Protein AF-A0A9E2CHQ0-F1 (afdb_monomer_lite)

Sequence (143 aa):
MPNPGSELAATFRELTHTSRSLRIAIVGIFAGSVLLRGLILASATPVLVSDARDYHVLAKNLAAGQGYIQHYEGETAAFNGFTFRAFRPPGYPIILAGLGSIFGWSLHVPLVANIAADLVTQACLLLIALRLFGIGSAVAVQV

pLDDT: mean 88.86, std 7.9, range [63.56, 98.38]

Secondary structure (DSSP, 8-state):
---HHHHHHHHHHHHHHS-HHHHHHHHHHHHHHHHHHHHHHHH------HHHHHHHHHHHHHHTT--SEEEE--SSTTSTTEEEES-S-SHHHHHHHHHHHHH-S-THHHHHHHHHHHHHHHHHHHHHHHHHHHHHHHHHTT-

Foldseek 3Di:
DDDPVVLLVVLVVLVVVDDPVLVCLVVVLLVVLLVVLVVCLVPDDDDQDDPSVLLLVQLCCVLVVNHQWDQDCDPDPPRHRPIDGCPDDVVSSPVSNVQCVPVNSDPSSVSVVVSVVVSVVLVVLLSVCCSPPNDVSSSVSSD

Radius of gyration: 20.81 Å; chains: 1; bounding box: 51×32×49 Å

Structure (mmCIF, N/CA/C/O backbone):
data_AF-A0A9E2CHQ0-F1
#
_entry.id   AF-A0A9E2CHQ0-F1
#
loop_
_atom_site.group_PDB
_atom_site.id
_atom_site.type_symbol
_atom_site.label_atom_id
_atom_site.label_alt_id
_atom_site.label_comp_id
_atom_site.label_asym_id
_atom_site.label_entity_id
_atom_site.label_seq_id
_atom_site.pdbx_PDB_ins_code
_atom_site.Cartn_x
_atom_site.Cartn_y
_atom_site.Cartn_z
_atom_site.occupancy
_atom_site.B_iso_or_equiv
_atom_site.auth_seq_id
_atom_site.auth_comp_id
_atom_site.auth_asym_id
_atom_site.auth_atom_id
_atom_site.pdbx_PDB_model_num
ATOM 1 N N . MET A 1 1 ? -0.087 -20.458 31.038 1.00 70.06 1 MET A N 1
ATOM 2 C CA . MET A 1 1 ? -0.163 -19.435 29.972 1.00 70.06 1 MET A CA 1
ATOM 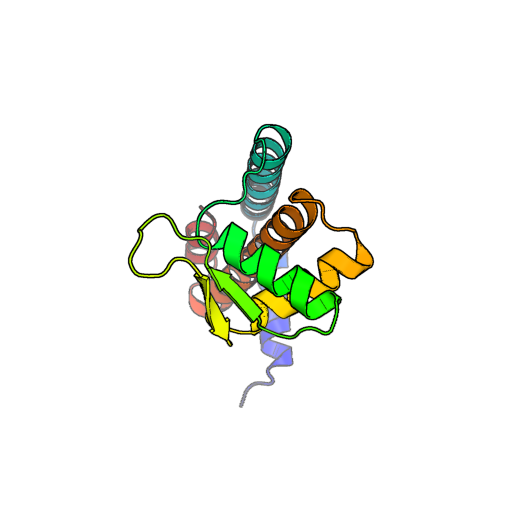3 C C . MET A 1 1 ? -1.596 -19.392 29.465 1.00 70.06 1 MET A C 1
ATOM 5 O O . MET A 1 1 ? -2.152 -20.471 29.274 1.00 70.06 1 MET A O 1
ATOM 9 N N . PRO A 1 2 ? -2.223 -18.212 29.326 1.00 73.44 2 PRO A N 1
ATOM 10 C CA . PRO A 1 2 ? -3.561 -18.110 28.744 1.00 73.44 2 PRO A CA 1
ATOM 11 C C . PRO A 1 2 ? -3.564 -18.623 27.296 1.00 73.44 2 PRO A C 1
ATOM 13 O O . PRO A 1 2 ? -2.565 -18.520 26.586 1.00 73.44 2 PRO A O 1
ATOM 16 N N . ASN A 1 3 ? -4.678 -19.225 26.872 1.00 87.12 3 ASN A N 1
ATOM 17 C CA . ASN A 1 3 ? -4.840 -19.746 25.515 1.00 87.12 3 ASN A CA 1
ATOM 18 C C . ASN A 1 3 ? -4.978 -18.560 24.535 1.00 87.12 3 ASN A C 1
ATOM 20 O O . ASN A 1 3 ? -5.928 -17.787 24.698 1.00 87.12 3 ASN A O 1
ATOM 24 N N . PRO A 1 4 ? -4.119 -18.417 23.508 1.00 78.00 4 PRO A N 1
ATOM 25 C CA . PRO A 1 4 ? -4.181 -17.292 22.570 1.00 78.00 4 PRO A CA 1
ATOM 26 C C . PRO A 1 4 ? -5.543 -17.155 21.867 1.00 78.00 4 PRO A C 1
ATOM 28 O O . PRO A 1 4 ? -5.997 -16.041 21.610 1.00 78.00 4 PRO A O 1
ATOM 31 N N . GLY A 1 5 ? -6.264 -18.260 21.637 1.00 81.94 5 GLY A N 1
ATOM 32 C CA . GLY A 1 5 ? -7.620 -18.209 21.080 1.00 81.94 5 GLY A CA 1
ATOM 33 C C . GLY A 1 5 ? -8.656 -17.585 22.027 1.00 81.94 5 GLY A C 1
ATOM 34 O O . GLY A 1 5 ? -9.607 -16.948 21.574 1.00 81.94 5 GLY A O 1
ATOM 35 N N . SER A 1 6 ? -8.466 -17.715 23.345 1.00 85.94 6 SER A N 1
ATOM 36 C CA . SER A 1 6 ? -9.386 -17.151 24.345 1.00 85.94 6 SER A CA 1
ATOM 37 C C . SER A 1 6 ? -9.277 -15.628 24.465 1.00 85.94 6 SER A C 1
ATOM 39 O O . SER A 1 6 ? -10.287 -14.965 24.711 1.00 85.94 6 SER A O 1
ATOM 41 N N . GLU A 1 7 ? -8.089 -15.069 24.217 1.00 81.62 7 GLU A N 1
ATOM 42 C CA . GLU A 1 7 ? -7.851 -13.622 24.248 1.00 81.62 7 GLU A CA 1
ATOM 43 C C . GLU A 1 7 ? -8.426 -12.925 23.014 1.00 81.62 7 GLU A C 1
ATOM 45 O O . GLU A 1 7 ? -9.137 -11.932 23.148 1.00 81.62 7 GLU A O 1
ATOM 50 N N . LEU A 1 8 ? -8.215 -13.492 21.820 1.00 78.81 8 LEU A N 1
ATOM 51 C CA . LEU A 1 8 ? -8.829 -12.998 20.582 1.00 78.81 8 LEU A CA 1
ATOM 52 C C . LEU A 1 8 ? -10.358 -12.968 20.691 1.00 78.81 8 LEU A C 1
ATOM 54 O O . LEU A 1 8 ? -10.990 -11.960 20.379 1.00 78.81 8 LEU A O 1
ATOM 58 N N . ALA A 1 9 ? -10.958 -14.044 21.208 1.00 82.25 9 ALA A N 1
ATOM 59 C CA . ALA A 1 9 ? -12.398 -14.103 21.438 1.00 82.25 9 ALA A CA 1
ATOM 60 C C . ALA A 1 9 ? -12.885 -13.045 22.448 1.00 82.25 9 ALA A C 1
ATOM 62 O O . ALA A 1 9 ? -14.001 -12.540 22.318 1.00 82.25 9 ALA A O 1
ATOM 63 N N . ALA A 1 10 ? -12.075 -12.689 23.451 1.00 79.56 10 ALA A N 1
ATOM 64 C CA . ALA A 1 10 ? -12.396 -11.612 24.384 1.00 79.56 10 ALA A CA 1
ATOM 65 C C . ALA A 1 10 ? -12.368 -10.234 23.700 1.00 79.56 10 ALA A C 1
ATOM 67 O O . ALA A 1 10 ? -13.326 -9.480 23.854 1.00 79.56 10 ALA A O 1
ATOM 68 N N . THR A 1 11 ? -11.360 -9.950 22.870 1.00 78.00 11 THR A N 1
ATOM 69 C CA . THR A 1 11 ? -11.279 -8.698 22.097 1.00 78.00 11 THR A CA 1
ATOM 70 C C . THR A 1 11 ? -12.449 -8.543 21.120 1.00 78.00 11 THR A C 1
ATOM 72 O O . THR A 1 11 ? -13.046 -7.470 21.027 1.00 78.00 11 THR A O 1
ATOM 75 N N . PHE A 1 12 ? -12.858 -9.620 20.440 1.00 77.31 12 PHE A N 1
ATOM 76 C CA . PHE A 1 12 ? -14.057 -9.584 19.594 1.00 77.31 12 PHE A CA 1
ATOM 77 C C . PHE A 1 12 ? -15.337 -9.348 20.402 1.00 77.31 12 PHE A C 1
ATOM 79 O O . PHE A 1 12 ? -16.204 -8.588 19.968 1.00 77.31 12 PHE A O 1
ATOM 86 N N . ARG A 1 13 ? -15.458 -9.941 21.596 1.00 80.62 13 ARG A N 1
ATOM 87 C CA . ARG A 1 13 ? -16.593 -9.660 22.486 1.00 80.62 13 ARG A CA 1
ATOM 88 C C . ARG A 1 13 ? -16.627 -8.196 22.916 1.00 80.62 13 ARG A C 1
ATOM 90 O O . ARG A 1 13 ? -17.694 -7.588 22.893 1.00 80.62 13 ARG A O 1
ATOM 97 N N . GLU A 1 14 ? -15.480 -7.605 23.226 1.00 74.19 14 GLU A N 1
ATOM 98 C CA . GLU A 1 14 ? -15.370 -6.190 23.588 1.00 74.19 14 GLU A CA 1
ATOM 99 C C . GLU A 1 14 ? -15.852 -5.268 22.451 1.00 74.19 14 GLU A C 1
ATOM 101 O O . GLU A 1 14 ? -16.662 -4.364 22.677 1.00 74.19 14 GLU A O 1
ATOM 106 N N . LEU A 1 15 ? -15.507 -5.589 21.197 1.00 71.06 15 LEU A N 1
ATOM 107 C CA . LEU A 1 15 ? -16.068 -4.939 20.002 1.00 71.06 15 LEU A CA 1
ATOM 108 C C . LEU A 1 15 ? -17.602 -5.072 19.923 1.00 71.06 15 LEU A C 1
ATOM 110 O O . LEU A 1 15 ? -18.307 -4.104 19.623 1.00 71.06 15 LEU A O 1
ATOM 114 N N . THR A 1 16 ? -18.153 -6.246 20.246 1.00 75.88 16 THR A N 1
ATOM 115 C CA . THR A 1 16 ? -19.613 -6.477 20.255 1.00 75.88 16 THR A CA 1
ATOM 116 C C . THR A 1 16 ? -20.356 -5.873 21.448 1.00 75.88 16 THR A C 1
ATOM 118 O O . THR A 1 16 ? -21.582 -5.759 21.390 1.00 75.88 16 THR A O 1
ATOM 121 N N . HIS A 1 17 ? -19.652 -5.419 22.487 1.00 77.75 17 HIS A N 1
ATOM 122 C CA . HIS A 1 17 ? -20.221 -4.665 23.614 1.00 77.75 17 HIS A CA 1
ATOM 123 C C . HIS A 1 17 ? -19.928 -3.164 23.546 1.00 77.75 17 HIS A C 1
ATOM 125 O O . HIS A 1 17 ? -20.462 -2.381 24.329 1.00 77.75 17 HIS A O 1
ATOM 131 N N . THR A 1 18 ? -19.138 -2.746 22.560 1.00 77.06 18 THR A N 1
ATOM 132 C CA . THR A 1 18 ? -18.849 -1.343 22.288 1.00 77.06 18 THR A CA 1
ATOM 133 C C . THR A 1 18 ? -20.134 -0.567 21.989 1.00 77.06 18 THR A C 1
ATOM 135 O O . THR A 1 18 ? -21.024 -1.085 21.304 1.00 77.06 18 THR A O 1
ATOM 138 N N . SER A 1 19 ? -20.222 0.679 22.469 1.00 84.94 19 SER A N 1
ATOM 139 C CA . SER A 1 19 ? -21.378 1.549 22.248 1.00 84.94 19 SER A CA 1
ATOM 140 C C . SER A 1 19 ? -21.665 1.752 20.755 1.00 84.94 19 SER A C 1
ATOM 142 O O . SER A 1 19 ? -20.768 1.776 19.907 1.00 84.94 19 SER A O 1
ATOM 144 N N . ARG A 1 20 ? -22.947 1.917 20.412 1.00 87.00 20 ARG A N 1
ATOM 145 C CA . ARG A 1 20 ? -23.387 2.126 19.024 1.00 87.00 20 ARG A CA 1
ATOM 146 C C . ARG A 1 20 ? -22.687 3.322 18.368 1.00 87.00 20 ARG A C 1
ATOM 148 O O . ARG A 1 20 ? -22.298 3.224 17.209 1.00 87.00 20 ARG A O 1
ATOM 155 N N . SER A 1 21 ? -22.508 4.420 19.104 1.00 84.44 21 SER A N 1
ATOM 156 C CA . SER A 1 21 ? -21.842 5.637 18.620 1.00 84.44 21 SER A CA 1
ATOM 157 C C . SER A 1 21 ? -20.398 5.383 18.195 1.00 84.44 21 SER A C 1
ATOM 159 O O . SER A 1 21 ? -19.949 5.888 17.172 1.00 84.44 21 SER A O 1
ATOM 161 N N . LEU A 1 22 ? -19.685 4.547 18.937 1.00 83.56 22 LEU A N 1
ATOM 162 C CA . LEU A 1 22 ? -18.290 4.247 18.675 1.00 83.56 22 LEU A CA 1
ATOM 163 C C . LEU A 1 22 ? -18.101 3.288 17.495 1.00 83.56 22 LEU A C 1
ATOM 165 O O . LEU A 1 22 ? -17.198 3.479 16.685 1.00 83.56 22 LEU A O 1
ATOM 169 N N . ARG A 1 23 ? -18.999 2.315 17.309 1.00 84.44 23 ARG A N 1
ATOM 170 C CA . ARG A 1 23 ? -19.004 1.518 16.069 1.00 84.44 23 ARG A CA 1
ATOM 171 C C . ARG A 1 23 ? -19.249 2.388 14.844 1.00 84.44 23 ARG A C 1
ATOM 173 O O . ARG A 1 23 ? -18.578 2.207 13.835 1.00 84.44 23 ARG A O 1
ATOM 180 N N . ILE A 1 24 ? -20.183 3.335 14.949 1.00 88.19 24 ILE A N 1
ATOM 181 C CA . ILE A 1 24 ? -20.442 4.312 13.886 1.00 88.19 24 ILE A CA 1
ATOM 182 C C . ILE A 1 24 ? -19.181 5.136 13.609 1.00 88.19 24 ILE A C 1
ATOM 184 O O . ILE A 1 24 ? -18.858 5.336 12.446 1.00 88.19 24 ILE A O 1
ATOM 188 N N . ALA A 1 25 ? -18.441 5.552 14.641 1.00 87.88 25 ALA A N 1
ATOM 189 C CA . ALA A 1 25 ? -17.185 6.278 14.464 1.00 87.88 25 ALA A CA 1
ATOM 190 C C . ALA A 1 25 ? -16.124 5.439 13.729 1.00 87.88 25 ALA A C 1
ATOM 192 O O . ALA A 1 25 ? -15.589 5.897 12.726 1.00 87.88 25 ALA A O 1
ATOM 193 N N . ILE A 1 26 ? -15.869 4.196 14.158 1.00 88.06 26 ILE A N 1
ATOM 194 C CA . ILE A 1 26 ? -14.887 3.305 13.510 1.00 88.06 26 ILE A CA 1
ATOM 195 C C . ILE A 1 26 ? -15.267 3.051 12.046 1.00 88.06 26 ILE A C 1
ATOM 197 O O . ILE A 1 26 ? -14.442 3.225 11.152 1.00 88.06 26 ILE A O 1
ATOM 201 N N . VAL A 1 27 ? -16.526 2.681 11.787 1.00 89.94 27 VAL A N 1
ATOM 202 C CA . VAL A 1 27 ? -17.021 2.453 10.421 1.00 89.94 27 VAL A CA 1
ATOM 203 C C . VAL A 1 27 ? -16.945 3.734 9.595 1.00 89.94 27 VAL A C 1
ATOM 205 O O . VAL A 1 27 ? -16.547 3.681 8.437 1.00 89.94 27 VAL A O 1
ATOM 208 N N . GLY A 1 28 ? -17.288 4.881 10.180 1.00 91.38 28 GLY A N 1
ATOM 209 C CA . GLY A 1 28 ? -17.215 6.184 9.526 1.00 91.38 28 GLY A CA 1
ATOM 210 C C . GLY A 1 28 ? -15.791 6.554 9.119 1.00 91.38 28 GLY A C 1
ATOM 211 O O . GLY A 1 28 ? -15.586 6.999 7.994 1.00 91.38 28 GLY A O 1
ATOM 212 N N . ILE A 1 29 ? -14.804 6.305 9.983 1.00 89.88 29 ILE A N 1
ATOM 213 C CA . ILE A 1 29 ? -13.388 6.545 9.682 1.00 89.88 29 ILE A CA 1
ATOM 214 C C . ILE A 1 29 ? -12.901 5.611 8.570 1.00 89.88 29 ILE A C 1
ATOM 216 O O . ILE A 1 29 ? -12.286 6.073 7.611 1.00 89.88 29 ILE A O 1
ATOM 220 N N . PHE A 1 30 ? -13.226 4.317 8.638 1.00 90.25 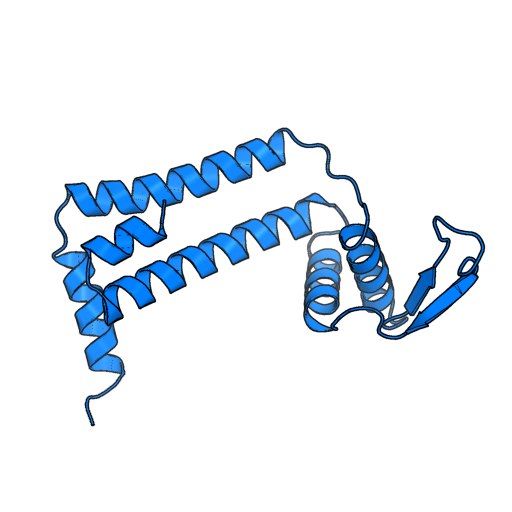30 PHE A N 1
ATOM 221 C CA . PHE A 1 30 ? -12.896 3.366 7.571 1.00 90.25 30 PHE A CA 1
ATOM 222 C C . PHE A 1 30 ? -13.539 3.757 6.238 1.00 90.25 30 PHE A C 1
ATOM 224 O O . PHE A 1 30 ? -12.864 3.808 5.212 1.00 90.25 30 PHE A O 1
ATOM 231 N N . ALA A 1 31 ? -14.833 4.076 6.244 1.00 91.88 31 ALA A N 1
ATOM 232 C CA . ALA A 1 31 ? -15.551 4.495 5.049 1.00 91.88 31 ALA A CA 1
ATOM 233 C C . ALA A 1 31 ? -14.972 5.796 4.479 1.00 91.88 31 ALA A C 1
ATOM 235 O O . ALA A 1 31 ? -14.731 5.878 3.278 1.00 91.88 31 ALA A O 1
ATOM 236 N N . GLY A 1 32 ? -14.682 6.785 5.329 1.00 93.31 32 GLY A N 1
ATOM 237 C CA . GLY A 1 32 ? -14.032 8.033 4.930 1.00 93.31 32 GLY A CA 1
ATOM 238 C C . GLY A 1 32 ? -12.642 7.804 4.332 1.00 93.31 32 GLY A C 1
ATOM 239 O O . GLY A 1 32 ? -12.328 8.365 3.286 1.00 93.31 32 GLY A O 1
ATOM 240 N N . SER A 1 33 ? -11.846 6.922 4.941 1.00 91.75 33 SER A N 1
ATOM 241 C CA . SER A 1 33 ? -10.517 6.507 4.474 1.00 91.75 33 SER A CA 1
ATOM 242 C C . SER A 1 33 ? -10.568 5.885 3.072 1.00 91.75 33 SER A C 1
ATOM 244 O O . SER A 1 33 ? -9.793 6.279 2.194 1.00 91.75 33 SER A O 1
ATOM 246 N N . VAL A 1 34 ? -11.517 4.971 2.834 1.00 93.38 34 VAL A N 1
ATOM 247 C CA . VAL A 1 34 ? -11.754 4.348 1.520 1.00 93.38 34 VAL A CA 1
ATOM 248 C C . VAL A 1 34 ? -12.233 5.377 0.500 1.00 93.38 34 VAL A C 1
ATOM 250 O O . VAL A 1 34 ? -11.695 5.434 -0.604 1.00 93.38 34 VAL A O 1
ATOM 253 N N . LEU A 1 35 ? -13.224 6.198 0.858 1.00 95.44 35 LEU A N 1
ATOM 254 C CA . LEU A 1 35 ? -13.799 7.203 -0.036 1.00 95.44 35 LEU A CA 1
ATOM 255 C C . LEU A 1 35 ? -12.749 8.225 -0.468 1.00 95.44 35 LEU A C 1
ATOM 257 O O . LEU A 1 35 ? -12.613 8.481 -1.659 1.00 95.44 35 LEU A O 1
ATOM 261 N N . LEU A 1 36 ? -11.969 8.765 0.470 1.00 94.94 36 LEU A N 1
ATOM 262 C CA . LEU A 1 36 ? -10.924 9.739 0.168 1.00 94.94 36 LEU A CA 1
ATOM 263 C C . LEU A 1 36 ? -9.865 9.150 -0.772 1.00 94.94 36 LEU A C 1
ATOM 265 O O . LEU A 1 36 ? -9.542 9.759 -1.789 1.00 94.94 36 LEU A O 1
ATOM 269 N N . ARG A 1 37 ? 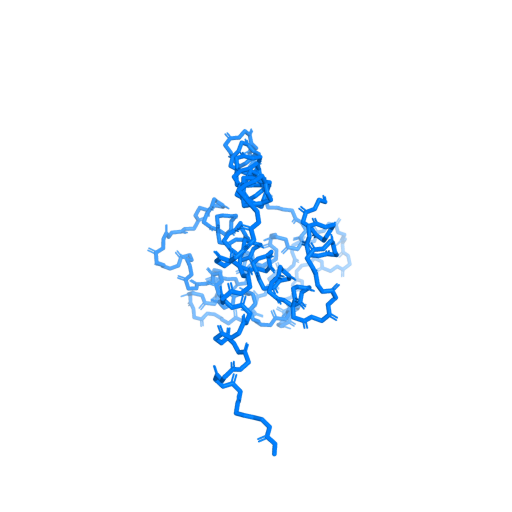-9.361 7.945 -0.475 1.00 93.69 37 ARG A N 1
ATOM 270 C CA . ARG A 1 37 ? -8.379 7.259 -1.331 1.00 93.69 37 ARG A CA 1
ATOM 271 C C . ARG A 1 37 ? -8.951 6.933 -2.710 1.00 93.69 37 ARG A C 1
ATOM 273 O O . ARG A 1 37 ? -8.260 7.109 -3.709 1.00 93.69 37 ARG A O 1
ATOM 280 N N . GLY A 1 38 ? -10.214 6.512 -2.776 1.00 93.94 38 GLY A N 1
ATOM 281 C CA . GLY A 1 38 ? -10.923 6.260 -4.029 1.00 93.94 38 GLY A CA 1
ATOM 282 C C . GLY A 1 38 ? -11.096 7.524 -4.873 1.00 93.94 38 GLY A C 1
ATOM 283 O O . GLY A 1 38 ? -10.864 7.485 -6.077 1.00 93.94 38 GLY A O 1
ATOM 284 N N . LEU A 1 39 ? -11.428 8.658 -4.248 1.00 95.06 39 LEU A N 1
ATOM 285 C CA . LEU A 1 39 ? -11.526 9.958 -4.918 1.00 95.06 39 LEU A CA 1
ATOM 286 C C . LEU A 1 39 ? -10.169 10.440 -5.435 1.00 95.06 39 LEU A C 1
ATOM 288 O O . LEU A 1 39 ? -10.090 10.924 -6.563 1.00 95.06 39 LEU A O 1
ATOM 292 N N . ILE A 1 40 ? -9.096 10.281 -4.655 1.00 94.19 40 ILE A N 1
ATOM 293 C CA . ILE A 1 40 ? -7.732 10.590 -5.107 1.00 94.19 40 ILE A CA 1
ATOM 294 C C . ILE A 1 40 ? -7.378 9.718 -6.313 1.00 94.19 40 ILE A C 1
ATOM 296 O O . ILE A 1 40 ? -6.941 10.239 -7.332 1.00 94.19 40 ILE A O 1
ATOM 300 N N . LEU A 1 41 ? -7.626 8.409 -6.241 1.00 94.19 41 LEU A N 1
ATOM 301 C CA . LEU A 1 41 ? -7.350 7.489 -7.343 1.00 94.19 41 LEU A CA 1
ATOM 302 C C . LEU A 1 41 ? -8.158 7.814 -8.609 1.00 94.19 41 LEU A C 1
ATOM 304 O O . LEU A 1 41 ? -7.624 7.713 -9.706 1.00 94.19 41 LEU A O 1
ATOM 308 N N . ALA A 1 42 ? -9.427 8.203 -8.468 1.00 93.62 42 ALA A N 1
ATOM 309 C CA . ALA A 1 42 ? -10.292 8.542 -9.598 1.00 93.62 42 ALA A CA 1
ATOM 310 C C . ALA A 1 42 ? -9.948 9.894 -10.247 1.00 93.62 42 ALA A C 1
ATOM 312 O O . ALA A 1 42 ? -10.271 10.112 -11.412 1.00 93.62 42 ALA A O 1
ATOM 313 N N . SER A 1 43 ? -9.339 10.811 -9.491 1.00 93.81 43 SER A N 1
ATOM 314 C CA . SER A 1 43 ? -9.040 12.176 -9.943 1.00 93.81 43 SER A CA 1
ATOM 315 C C . SER A 1 43 ? -7.590 12.359 -10.396 1.00 93.81 43 SER A C 1
ATOM 317 O O . SER A 1 43 ? -7.306 13.226 -11.223 1.00 93.81 43 SER A O 1
ATOM 319 N N . ALA A 1 44 ? -6.666 11.551 -9.878 1.00 90.56 44 ALA A N 1
ATOM 320 C CA . ALA A 1 44 ? -5.251 11.646 -10.190 1.00 90.56 44 ALA A CA 1
ATOM 321 C C . ALA A 1 44 ? -4.901 10.899 -11.483 1.00 90.56 44 ALA A C 1
ATOM 323 O O . ALA A 1 44 ? -5.309 9.761 -11.698 1.00 90.56 44 ALA A O 1
ATOM 324 N N . THR A 1 45 ? -4.060 11.509 -12.322 1.00 93.19 45 THR A N 1
ATOM 325 C CA . THR A 1 45 ? -3.384 10.782 -13.405 1.00 93.19 45 THR A CA 1
ATOM 326 C C . THR A 1 45 ? -2.104 10.168 -12.842 1.00 93.19 45 THR A C 1
ATOM 328 O O . THR A 1 45 ? -1.201 10.916 -12.463 1.00 93.19 45 THR A O 1
ATOM 331 N N . PRO A 1 46 ? -1.994 8.834 -12.745 1.00 91.12 46 PRO A N 1
ATOM 332 C CA . PRO A 1 46 ? -0.810 8.209 -12.181 1.00 91.12 46 PRO A CA 1
ATOM 333 C C . PRO A 1 46 ? 0.389 8.396 -13.112 1.00 91.12 46 PRO A C 1
ATOM 335 O O . PRO A 1 46 ? 0.318 8.111 -14.307 1.00 91.12 46 PRO A O 1
ATOM 338 N N . VAL A 1 47 ? 1.508 8.846 -12.548 1.00 92.31 47 VAL A N 1
ATOM 339 C CA . VAL A 1 47 ? 2.773 9.030 -13.267 1.00 92.31 47 VAL A CA 1
ATOM 340 C C . VAL A 1 47 ? 3.855 8.207 -12.575 1.00 92.31 47 VAL A C 1
ATOM 342 O O . VAL A 1 47 ? 3.952 8.192 -11.349 1.00 92.31 47 VAL A O 1
ATOM 345 N N . LEU A 1 48 ? 4.673 7.508 -13.362 1.00 90.62 48 LEU A N 1
ATOM 346 C CA . LEU A 1 48 ? 5.821 6.761 -12.855 1.00 90.62 48 LEU A CA 1
ATOM 347 C C . LEU A 1 48 ? 7.005 7.703 -12.649 1.00 90.62 48 LEU A C 1
ATOM 349 O O . LEU A 1 48 ? 7.700 8.054 -13.601 1.00 90.62 48 LEU A O 1
ATOM 353 N N . VAL A 1 49 ? 7.251 8.078 -11.400 1.00 90.00 49 VAL A N 1
ATOM 354 C CA . VAL A 1 49 ? 8.395 8.906 -11.005 1.00 90.00 49 VAL A CA 1
ATOM 355 C C . VAL A 1 49 ? 9.204 8.215 -9.913 1.00 90.00 49 VAL A C 1
ATOM 357 O O . VAL A 1 49 ? 8.647 7.457 -9.117 1.00 90.00 49 VAL A O 1
ATOM 360 N N . SER A 1 50 ? 10.514 8.486 -9.878 1.00 89.56 50 SER A N 1
ATOM 361 C CA . SER A 1 50 ? 11.424 8.007 -8.826 1.00 89.56 50 SER A CA 1
ATOM 362 C C . SER A 1 50 ? 11.275 6.491 -8.570 1.00 89.56 50 SER A C 1
ATOM 364 O O . SER A 1 50 ? 11.242 5.703 -9.517 1.00 89.56 50 SER A O 1
ATOM 366 N N . ASP A 1 51 ? 11.140 6.080 -7.311 1.00 91.25 51 ASP A N 1
ATOM 367 C CA . ASP A 1 51 ? 11.027 4.688 -6.880 1.00 91.25 51 ASP A CA 1
ATOM 368 C C . ASP A 1 51 ? 9.869 3.934 -7.552 1.00 91.25 51 ASP A C 1
ATOM 370 O O . ASP A 1 51 ? 10.006 2.751 -7.866 1.00 91.25 51 ASP A O 1
ATOM 374 N N . ALA A 1 52 ? 8.735 4.592 -7.822 1.00 92.69 52 ALA A N 1
ATOM 375 C CA . ALA A 1 52 ? 7.588 3.942 -8.458 1.00 92.69 52 ALA A CA 1
ATOM 376 C C . ALA A 1 52 ? 7.929 3.455 -9.874 1.00 92.69 52 ALA A C 1
ATOM 378 O O . ALA A 1 52 ? 7.526 2.359 -10.271 1.00 92.69 52 ALA A O 1
ATOM 379 N N . ARG A 1 53 ? 8.718 4.241 -10.620 1.00 93.06 53 ARG A N 1
ATOM 380 C CA . ARG A 1 53 ? 9.244 3.849 -11.933 1.00 93.06 53 ARG A CA 1
ATOM 381 C C . ARG A 1 53 ? 10.152 2.630 -11.811 1.00 93.06 53 ARG A C 1
ATOM 383 O O . ARG A 1 53 ? 9.971 1.672 -12.559 1.00 93.06 53 ARG A O 1
ATOM 390 N N . ASP A 1 54 ? 11.086 2.653 -10.865 1.00 92.81 54 ASP A N 1
ATOM 391 C CA . ASP A 1 54 ? 12.047 1.567 -10.653 1.00 92.81 54 ASP A CA 1
ATOM 392 C C . ASP A 1 54 ? 11.331 0.252 -10.325 1.00 92.81 54 ASP A C 1
ATOM 394 O O . ASP A 1 54 ? 11.585 -0.781 -10.946 1.00 92.81 54 ASP A O 1
ATOM 398 N N . TYR A 1 55 ? 10.374 0.302 -9.395 1.00 95.06 55 TYR A N 1
ATOM 399 C CA . TYR A 1 55 ? 9.567 -0.854 -9.019 1.00 95.06 55 TYR A CA 1
ATOM 400 C C . TYR A 1 55 ? 8.743 -1.397 -10.186 1.00 95.06 55 TYR A C 1
ATOM 402 O O . TYR A 1 55 ? 8.664 -2.613 -10.354 1.00 95.06 55 TYR A O 1
ATOM 410 N N . HIS A 1 56 ? 8.173 -0.523 -11.019 1.00 95.12 56 HIS A N 1
ATOM 411 C CA . HIS A 1 56 ? 7.413 -0.936 -12.200 1.00 95.12 56 HIS A CA 1
ATOM 412 C C . HIS A 1 56 ? 8.289 -1.623 -13.251 1.00 95.12 56 HIS A C 1
ATOM 414 O O . HIS A 1 56 ? 7.893 -2.645 -13.812 1.00 95.12 56 HIS A O 1
ATOM 420 N N . VAL A 1 57 ? 9.493 -1.099 -13.501 1.00 94.44 57 VAL A N 1
ATOM 421 C CA . VAL A 1 57 ? 10.464 -1.709 -14.425 1.00 94.44 57 VAL A CA 1
ATOM 422 C C . VAL A 1 57 ? 10.923 -3.069 -13.903 1.00 94.44 57 VAL A C 1
ATOM 424 O O . VAL A 1 57 ? 10.860 -4.057 -14.633 1.00 94.44 57 VAL A O 1
ATOM 427 N N . LEU A 1 58 ? 11.313 -3.151 -12.628 1.00 95.75 58 LEU A N 1
ATOM 428 C CA . LEU A 1 58 ? 11.725 -4.409 -12.003 1.00 95.75 58 LEU A CA 1
ATOM 429 C C . LEU A 1 58 ? 10.605 -5.455 -12.046 1.00 95.75 58 LEU A C 1
ATOM 431 O O . LEU A 1 58 ? 10.866 -6.611 -12.365 1.00 95.75 58 LEU A O 1
ATOM 435 N N . ALA A 1 59 ? 9.360 -5.056 -11.778 1.00 96.94 59 ALA A N 1
ATOM 436 C CA . ALA A 1 59 ? 8.208 -5.949 -11.839 1.00 96.94 59 ALA A CA 1
ATOM 437 C C . ALA A 1 59 ? 7.984 -6.516 -13.250 1.00 96.94 59 ALA A C 1
ATOM 439 O O . ALA A 1 59 ? 7.782 -7.722 -13.402 1.00 96.94 59 ALA A O 1
ATOM 440 N N . LYS A 1 60 ? 8.072 -5.676 -14.291 1.00 96.88 60 LYS A N 1
ATOM 441 C CA . LYS A 1 60 ? 7.972 -6.120 -15.691 1.00 96.88 60 LYS A CA 1
ATOM 442 C C . LYS A 1 60 ? 9.082 -7.095 -16.067 1.00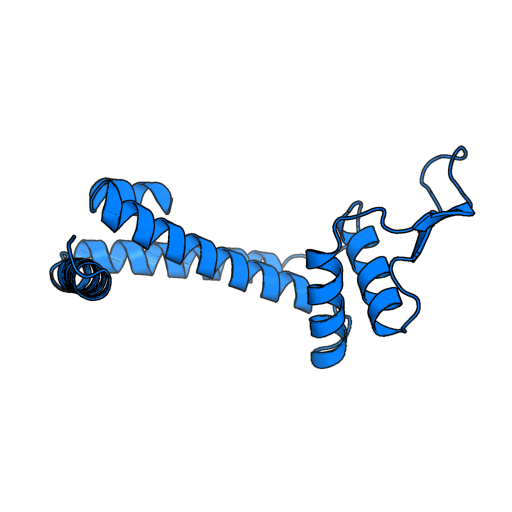 96.88 60 LYS A C 1
ATOM 444 O O . LYS A 1 60 ? 8.800 -8.134 -16.658 1.00 96.88 60 LYS A O 1
ATOM 449 N N . ASN A 1 61 ? 10.318 -6.794 -15.683 1.00 96.19 61 ASN A N 1
ATOM 450 C CA . ASN A 1 61 ? 11.467 -7.646 -15.981 1.00 96.19 61 ASN A CA 1
ATOM 451 C C . ASN A 1 61 ? 11.371 -8.994 -15.251 1.00 96.19 61 ASN A C 1
ATOM 453 O O . ASN A 1 61 ? 11.650 -10.038 -15.839 1.00 96.19 61 ASN A O 1
ATOM 457 N N . LEU A 1 62 ? 10.894 -9.002 -14.003 1.00 97.06 62 LEU A N 1
ATOM 458 C CA . LEU A 1 62 ? 10.602 -10.233 -13.265 1.00 97.06 62 LEU A CA 1
ATOM 459 C C . LEU A 1 62 ? 9.525 -11.072 -13.953 1.00 97.06 62 LEU A C 1
ATOM 461 O O . LEU A 1 62 ? 9.734 -12.266 -14.154 1.00 97.06 62 LEU A O 1
ATOM 465 N N . ALA A 1 63 ? 8.410 -10.457 -14.352 1.00 97.69 63 ALA A N 1
ATOM 466 C CA . ALA A 1 63 ? 7.341 -11.154 -15.065 1.00 97.69 63 ALA A CA 1
ATOM 467 C C . ALA A 1 63 ? 7.795 -11.697 -16.432 1.00 97.69 63 ALA A C 1
ATOM 469 O O . ALA A 1 63 ? 7.318 -12.739 -16.871 1.00 97.69 63 ALA A O 1
ATOM 470 N N . ALA A 1 64 ? 8.756 -11.031 -17.080 1.00 97.38 64 ALA A N 1
ATOM 471 C CA . ALA A 1 64 ? 9.387 -11.482 -18.320 1.00 97.38 64 ALA A CA 1
ATOM 472 C C . ALA A 1 64 ? 10.501 -12.533 -18.116 1.00 97.38 64 ALA A C 1
ATOM 474 O O . ALA A 1 64 ? 11.138 -12.941 -19.085 1.00 97.38 64 ALA A O 1
ATOM 475 N N . GLY A 1 65 ? 10.782 -12.959 -16.878 1.00 97.00 65 GLY A N 1
ATOM 476 C CA . GLY A 1 65 ? 11.834 -13.936 -16.571 1.00 97.00 65 GLY A CA 1
ATOM 477 C C . GLY A 1 65 ? 13.265 -13.385 -16.640 1.00 97.00 65 GLY A C 1
ATOM 478 O O . GLY A 1 65 ? 14.222 -14.153 -16.612 1.00 97.00 65 GLY A O 1
ATOM 479 N N . GLN A 1 66 ? 13.435 -12.064 -16.707 1.00 96.00 66 GLN A N 1
ATOM 480 C CA . GLN A 1 66 ? 14.742 -11.403 -16.798 1.00 96.00 66 GLN A CA 1
ATOM 481 C C . GLN A 1 66 ? 15.395 -11.171 -15.424 1.00 96.00 66 GLN A C 1
ATOM 483 O O . GLN A 1 66 ? 16.592 -10.904 -15.339 1.00 96.00 66 GLN A O 1
ATOM 488 N N . GLY A 1 67 ? 14.631 -11.287 -14.333 1.00 94.94 67 GLY A N 1
ATOM 489 C CA . GLY A 1 67 ? 15.120 -11.078 -12.968 1.00 94.94 67 GLY A CA 1
ATOM 490 C C . GLY A 1 67 ? 15.134 -9.605 -12.536 1.00 94.94 67 GLY A C 1
ATOM 491 O O . GLY A 1 67 ? 14.476 -8.755 -13.133 1.00 94.94 67 GLY A O 1
ATOM 492 N N . TYR A 1 68 ? 15.888 -9.292 -11.476 1.00 94.12 68 TYR A N 1
ATOM 493 C CA . TYR A 1 68 ? 15.995 -7.940 -10.899 1.00 94.12 68 TYR A CA 1
ATOM 494 C C . TYR A 1 68 ? 16.967 -7.049 -11.671 1.00 94.12 68 TYR A C 1
ATOM 496 O O . TYR A 1 68 ? 17.966 -6.596 -11.113 1.00 94.12 68 TYR A O 1
ATOM 504 N N . ILE A 1 69 ? 16.705 -6.840 -12.956 1.00 93.75 69 ILE A N 1
ATOM 505 C CA . ILE A 1 69 ? 17.540 -6.013 -13.828 1.00 93.75 69 ILE A CA 1
ATOM 506 C C . ILE A 1 69 ? 16.888 -4.646 -13.981 1.00 93.75 69 ILE A C 1
ATOM 508 O O . ILE A 1 69 ? 15.697 -4.557 -14.265 1.00 93.75 69 ILE A O 1
ATOM 512 N N . GLN A 1 70 ? 17.669 -3.583 -13.827 1.00 90.06 70 GLN A N 1
ATOM 513 C CA . GLN A 1 70 ? 17.245 -2.232 -14.159 1.00 90.06 70 GLN A CA 1
ATOM 514 C C . GLN A 1 70 ? 18.351 -1.525 -14.939 1.00 90.06 70 GLN A C 1
ATOM 516 O O . GLN A 1 70 ? 19.456 -1.332 -14.431 1.00 90.06 70 GLN A O 1
ATOM 521 N N . HIS A 1 71 ? 18.035 -1.121 -16.167 1.00 88.12 71 HIS A N 1
ATOM 522 C CA . HIS A 1 71 ? 18.878 -0.222 -16.944 1.00 88.12 71 HIS A CA 1
ATOM 523 C C . HIS A 1 71 ? 18.592 1.207 -16.486 1.00 88.12 71 HIS A C 1
ATOM 525 O O . HIS A 1 71 ? 17.458 1.681 -16.567 1.00 88.12 71 HIS A O 1
ATOM 531 N N . TYR A 1 72 ? 19.598 1.862 -15.919 1.00 82.44 72 TYR A N 1
ATOM 532 C CA . TYR A 1 72 ? 19.473 3.225 -15.438 1.00 82.44 72 TYR A CA 1
ATOM 533 C C . TYR A 1 72 ? 19.788 4.186 -16.577 1.00 82.44 72 TYR A C 1
ATOM 535 O O . TYR A 1 72 ? 20.941 4.378 -16.955 1.00 82.44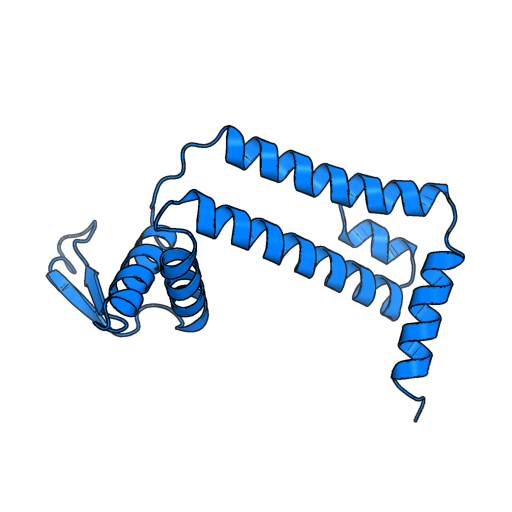 72 TYR A O 1
ATOM 543 N N . GLU A 1 73 ? 18.739 4.786 -17.126 1.00 74.31 73 GLU A N 1
ATOM 544 C CA . GLU A 1 73 ? 18.864 5.801 -18.180 1.00 74.31 73 GLU A CA 1
ATOM 545 C C . GLU A 1 73 ? 19.158 7.199 -17.610 1.00 74.31 73 GLU A C 1
ATOM 547 O O . GLU A 1 73 ? 19.589 8.085 -18.335 1.00 74.31 73 GLU A O 1
ATOM 552 N N . GLY A 1 74 ? 19.029 7.350 -16.287 1.00 63.56 74 GLY A N 1
ATOM 553 C CA . GLY A 1 74 ? 19.530 8.463 -15.485 1.00 63.56 74 GLY A CA 1
ATOM 554 C C . GLY A 1 74 ? 18.958 9.858 -15.739 1.00 63.56 74 GLY A C 1
ATOM 555 O O . GLY A 1 74 ? 18.544 10.228 -16.827 1.00 63.56 74 GLY A O 1
ATOM 556 N N . GLU A 1 75 ? 18.981 10.664 -14.675 1.00 65.38 75 GLU A N 1
ATOM 557 C CA . GLU A 1 75 ? 18.817 12.127 -14.734 1.00 65.38 75 GLU A CA 1
ATOM 558 C C . GLU A 1 75 ? 20.179 12.851 -14.776 1.00 65.38 75 GLU A C 1
ATOM 560 O O . GLU A 1 75 ? 20.257 14.025 -15.125 1.00 65.38 75 GLU A O 1
ATOM 565 N N . THR A 1 76 ? 21.275 12.152 -14.444 1.00 66.19 76 THR A N 1
ATOM 566 C CA . THR A 1 76 ? 22.647 12.681 -14.417 1.00 66.19 76 THR A CA 1
ATOM 567 C C . THR A 1 76 ? 23.602 11.798 -15.223 1.00 66.19 76 THR A C 1
ATOM 569 O O . THR A 1 76 ? 23.484 10.572 -15.244 1.00 66.19 76 THR A O 1
ATOM 572 N N . ALA A 1 77 ? 24.588 12.423 -15.878 1.00 72.69 77 ALA A N 1
ATOM 573 C CA . ALA A 1 77 ? 25.497 11.752 -16.815 1.00 72.69 77 ALA A CA 1
ATOM 574 C C . ALA A 1 77 ? 26.380 10.657 -16.181 1.00 72.69 77 ALA A C 1
ATOM 576 O O . ALA A 1 77 ? 26.865 9.782 -16.889 1.00 72.69 77 ALA A O 1
ATOM 577 N N . ALA A 1 78 ? 26.582 10.683 -14.860 1.00 79.44 78 ALA A N 1
ATOM 578 C CA . ALA A 1 78 ? 27.519 9.795 -14.169 1.00 79.44 78 ALA A CA 1
ATOM 579 C C . ALA A 1 78 ? 27.094 8.316 -14.147 1.00 79.44 78 ALA A C 1
ATOM 581 O O . ALA A 1 78 ? 27.949 7.443 -14.033 1.00 79.44 78 ALA A O 1
ATOM 582 N N . PHE A 1 79 ? 25.793 8.033 -14.254 1.00 73.81 79 PHE A N 1
ATOM 583 C CA . PHE A 1 79 ? 25.256 6.673 -14.122 1.00 73.81 79 PHE A CA 1
ATOM 584 C C . PHE A 1 79 ? 24.435 6.223 -15.335 1.00 73.81 79 PHE A C 1
ATOM 586 O O . PHE A 1 79 ? 23.881 5.126 -15.320 1.00 73.81 79 PHE A O 1
ATOM 593 N N . ASN A 1 80 ? 24.350 7.044 -16.384 1.00 81.94 80 ASN A N 1
ATOM 594 C CA . ASN A 1 80 ? 23.618 6.687 -17.594 1.00 81.94 80 ASN A CA 1
ATOM 595 C C . ASN A 1 80 ? 24.244 5.443 -18.255 1.00 81.94 80 ASN A C 1
ATOM 597 O O . ASN A 1 80 ? 25.456 5.382 -18.460 1.00 81.94 80 ASN A O 1
ATOM 601 N N . GLY A 1 81 ? 23.417 4.442 -18.552 1.00 83.56 81 GLY A N 1
ATOM 602 C CA . GLY A 1 81 ? 23.830 3.175 -19.158 1.00 83.56 81 GLY A CA 1
ATOM 603 C C . GLY A 1 81 ? 24.263 2.104 -18.154 1.00 83.56 81 GLY A C 1
ATOM 604 O O . GLY A 1 81 ? 24.538 0.969 -18.552 1.00 83.56 81 GLY A O 1
ATOM 605 N N . PHE A 1 82 ? 24.287 2.408 -16.851 1.00 87.38 82 PHE A N 1
ATOM 606 C CA . PHE A 1 82 ? 24.566 1.395 -15.838 1.00 87.38 82 PHE A CA 1
ATOM 607 C C . PHE A 1 82 ? 23.400 0.417 -15.718 1.00 87.38 82 PHE A C 1
ATOM 609 O O . PHE A 1 82 ? 22.228 0.789 -15.745 1.00 87.38 82 PHE A O 1
ATOM 616 N N . THR A 1 83 ? 23.734 -0.860 -15.550 1.00 90.19 83 THR A N 1
ATOM 617 C CA . THR A 1 83 ? 22.750 -1.900 -15.256 1.00 90.19 83 THR A CA 1
ATOM 618 C C . THR A 1 83 ? 22.880 -2.299 -13.802 1.00 90.19 83 THR A C 1
ATOM 620 O O . THR A 1 83 ? 23.858 -2.935 -13.407 1.00 90.19 83 THR A O 1
ATOM 623 N N . PHE A 1 84 ? 21.880 -1.945 -13.007 1.00 87.38 84 PHE A N 1
ATOM 624 C CA . PHE A 1 84 ? 21.818 -2.357 -11.618 1.00 87.38 84 PHE A CA 1
ATOM 625 C C . PHE A 1 84 ? 21.115 -3.703 -11.504 1.00 87.38 84 PHE A C 1
ATOM 627 O O . PHE A 1 84 ? 20.112 -3.973 -12.171 1.00 87.38 84 PHE A O 1
ATOM 634 N N . ARG A 1 85 ? 21.655 -4.549 -10.626 1.00 88.56 85 ARG A N 1
ATOM 635 C CA . ARG A 1 85 ? 21.019 -5.791 -10.198 1.00 88.56 85 ARG A CA 1
ATOM 636 C C . ARG A 1 85 ? 20.625 -5.652 -8.738 1.00 88.56 85 ARG A C 1
ATOM 638 O O . ARG A 1 85 ? 21.442 -5.207 -7.941 1.00 88.56 85 ARG A O 1
ATOM 645 N N . ALA A 1 86 ? 19.391 -6.026 -8.408 1.00 83.44 86 ALA A N 1
ATOM 646 C CA . ALA A 1 86 ? 18.871 -5.969 -7.037 1.00 83.44 86 ALA A CA 1
ATOM 647 C C . ALA A 1 86 ? 18.980 -4.573 -6.375 1.00 83.44 86 ALA A C 1
ATOM 649 O O . ALA A 1 86 ? 19.299 -4.455 -5.196 1.00 83.44 86 ALA A O 1
ATOM 650 N N . PHE A 1 87 ? 18.693 -3.506 -7.133 1.00 87.31 87 PHE A N 1
ATOM 651 C CA . PHE A 1 87 ? 18.738 -2.121 -6.637 1.00 87.31 87 PHE A CA 1
ATOM 652 C C . PHE A 1 87 ? 17.690 -1.816 -5.552 1.00 87.31 87 PHE A C 1
ATOM 654 O O . PHE A 1 87 ? 17.867 -0.912 -4.738 1.00 87.31 87 PHE A O 1
ATOM 661 N N . ARG A 1 88 ? 16.589 -2.578 -5.531 1.00 90.62 88 ARG A N 1
ATOM 662 C CA . ARG A 1 88 ? 15.496 -2.452 -4.562 1.00 90.62 88 ARG A CA 1
ATOM 663 C C . ARG A 1 88 ? 15.268 -3.771 -3.821 1.00 90.62 88 ARG A C 1
ATOM 665 O O . ARG A 1 88 ? 15.549 -4.832 -4.387 1.00 90.62 88 ARG A O 1
ATOM 672 N N . PRO A 1 89 ? 14.709 -3.730 -2.596 1.00 92.81 89 PRO A N 1
ATOM 673 C CA . PRO A 1 89 ? 14.277 -4.934 -1.899 1.00 92.81 89 PRO A CA 1
ATOM 674 C C . PRO A 1 89 ? 13.332 -5.784 -2.767 1.00 92.81 89 PRO A C 1
ATOM 676 O O . PRO A 1 89 ? 12.466 -5.228 -3.445 1.00 92.81 89 PRO A O 1
ATOM 679 N N . PRO A 1 90 ? 13.456 -7.123 -2.740 1.00 92.94 90 PRO A N 1
ATOM 680 C CA . PRO A 1 90 ? 12.790 -7.996 -3.707 1.00 92.94 90 PRO A CA 1
ATOM 681 C C . PRO A 1 90 ? 11.276 -8.139 -3.502 1.00 92.94 90 PRO A C 1
ATOM 683 O O . PRO A 1 90 ? 10.550 -8.406 -4.455 1.00 92.94 90 PRO A O 1
ATOM 686 N N . GLY A 1 91 ? 10.784 -7.952 -2.272 1.00 95.44 91 GLY A N 1
ATOM 687 C CA . GLY A 1 91 ? 9.402 -8.283 -1.909 1.00 95.44 91 GLY A CA 1
ATOM 688 C C . GLY A 1 91 ? 8.350 -7.538 -2.733 1.00 95.44 91 GLY A C 1
ATOM 689 O O . GLY A 1 91 ? 7.481 -8.162 -3.338 1.00 95.44 91 GLY A O 1
ATOM 690 N N . TYR A 1 92 ? 8.448 -6.210 -2.802 1.00 95.62 92 TYR A N 1
ATOM 691 C CA . TYR A 1 92 ? 7.465 -5.395 -3.518 1.00 95.62 92 TYR A CA 1
ATOM 692 C C . TYR A 1 92 ? 7.471 -5.635 -5.047 1.00 95.62 92 TYR A C 1
ATOM 694 O O . TYR A 1 92 ? 6.396 -5.897 -5.587 1.00 95.62 92 TYR A O 1
ATOM 702 N N . PRO A 1 93 ? 8.625 -5.677 -5.754 1.00 96.56 93 PRO A N 1
ATOM 703 C CA . PRO A 1 93 ? 8.677 -6.077 -7.163 1.00 96.56 93 PRO A CA 1
ATOM 704 C C . PRO A 1 93 ? 8.024 -7.431 -7.476 1.00 96.56 93 PRO A C 1
ATOM 706 O O . PRO A 1 93 ? 7.369 -7.546 -8.507 1.00 96.56 93 PRO A O 1
ATOM 709 N N . ILE A 1 94 ? 8.176 -8.448 -6.613 1.00 97.62 94 ILE A N 1
ATOM 710 C CA . ILE A 1 94 ? 7.544 -9.769 -6.815 1.00 97.62 94 ILE A CA 1
ATOM 711 C C . ILE A 1 94 ? 6.023 -9.644 -6.789 1.00 97.62 94 ILE A C 1
ATOM 713 O O . ILE A 1 94 ? 5.341 -10.166 -7.672 1.00 97.62 94 ILE A O 1
ATOM 717 N N . ILE A 1 95 ? 5.490 -8.945 -5.785 1.00 97.81 95 ILE A N 1
ATOM 718 C CA . ILE A 1 95 ? 4.045 -8.738 -5.645 1.00 97.81 95 ILE A CA 1
ATOM 719 C C . ILE A 1 95 ? 3.513 -7.996 -6.874 1.00 97.81 95 ILE A C 1
ATOM 721 O O . ILE A 1 95 ? 2.532 -8.426 -7.479 1.00 97.81 95 ILE A O 1
ATOM 725 N N . LEU A 1 96 ? 4.198 -6.931 -7.295 1.00 97.81 96 LEU A N 1
ATOM 726 C CA . LEU A 1 96 ? 3.839 -6.174 -8.490 1.00 97.81 96 LEU A CA 1
ATOM 727 C C . LEU A 1 96 ? 3.906 -7.007 -9.771 1.00 97.81 96 LEU A C 1
ATOM 729 O O . LEU A 1 96 ? 3.027 -6.872 -10.618 1.00 97.81 96 LEU A O 1
ATOM 733 N N . ALA A 1 97 ? 4.908 -7.875 -9.914 1.00 98.12 97 ALA A N 1
ATOM 734 C CA . ALA A 1 97 ? 5.028 -8.764 -11.065 1.00 98.12 97 ALA A CA 1
ATOM 735 C C . ALA A 1 97 ? 3.835 -9.727 -11.145 1.00 98.12 97 ALA A C 1
ATOM 737 O O . ALA A 1 97 ? 3.254 -9.903 -12.217 1.00 98.12 97 ALA A O 1
ATOM 738 N N . GLY A 1 98 ? 3.423 -10.295 -10.008 1.00 98.12 98 GLY A N 1
ATOM 739 C CA . GLY A 1 98 ? 2.232 -11.139 -9.917 1.00 98.12 98 GLY A CA 1
ATOM 740 C C . GLY A 1 98 ? 0.953 -10.378 -10.270 1.00 98.12 98 GLY A C 1
ATOM 741 O O . GLY A 1 98 ? 0.195 -10.809 -11.136 1.00 98.12 98 GLY A O 1
ATOM 742 N N . LEU A 1 99 ? 0.739 -9.209 -9.659 1.00 98.25 99 LEU A N 1
ATOM 743 C CA . LEU A 1 99 ? -0.432 -8.370 -9.926 1.00 98.25 99 LEU A CA 1
ATOM 744 C C . LEU A 1 99 ? -0.502 -7.924 -11.391 1.00 98.25 99 LEU A C 1
ATOM 746 O O . LEU A 1 99 ? -1.557 -8.036 -12.011 1.00 98.25 99 LEU A O 1
ATOM 750 N N . GLY A 1 100 ? 0.620 -7.473 -11.954 1.00 97.94 100 GLY A N 1
ATOM 751 C CA . GLY A 1 100 ? 0.721 -7.060 -13.352 1.00 97.94 100 GLY A CA 1
ATOM 752 C C . GLY A 1 100 ? 0.459 -8.205 -14.330 1.00 97.94 100 GLY A C 1
ATOM 753 O O . GLY A 1 100 ? -0.146 -7.991 -15.378 1.00 97.94 100 GLY A O 1
ATOM 754 N N . SER A 1 101 ? 0.843 -9.431 -13.965 1.00 98.12 101 SER A N 1
ATOM 755 C CA . SER A 1 101 ? 0.597 -10.628 -14.778 1.00 98.12 101 SER A CA 1
ATOM 756 C C . SER A 1 101 ? -0.867 -11.086 -14.748 1.00 98.12 101 SER A C 1
ATOM 758 O O . SER A 1 101 ? -1.351 -11.612 -15.744 1.00 98.12 101 SER A O 1
ATOM 760 N N . ILE A 1 102 ? -1.579 -10.885 -13.631 1.00 98.38 102 ILE A N 1
ATOM 761 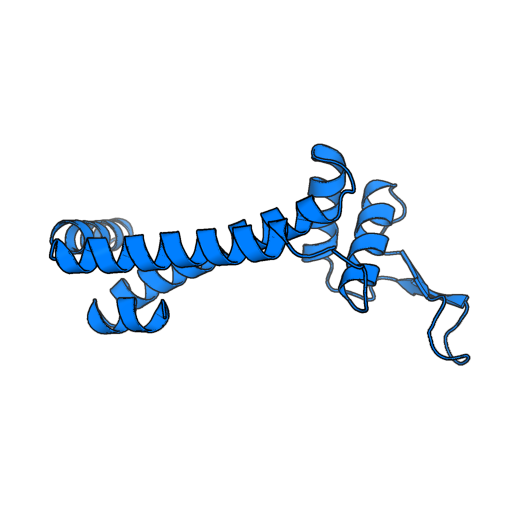C CA . ILE A 1 102 ? -2.979 -11.318 -13.461 1.00 98.38 102 ILE A CA 1
ATOM 762 C C . ILE A 1 102 ? -3.967 -10.252 -13.955 1.00 98.38 102 ILE A C 1
ATOM 764 O O . ILE A 1 102 ? -4.926 -10.570 -14.654 1.00 98.38 102 ILE A O 1
ATOM 768 N N . PHE A 1 103 ? -3.747 -8.989 -13.583 1.00 98.06 103 PHE A N 1
ATOM 769 C CA . PHE A 1 103 ? -4.693 -7.886 -13.800 1.00 98.06 103 PHE A CA 1
ATOM 770 C C . PHE A 1 103 ? -4.245 -6.899 -14.891 1.00 98.06 103 PHE A C 1
ATOM 772 O O . PHE A 1 103 ? -4.981 -5.971 -15.225 1.00 98.06 103 PHE A O 1
ATOM 779 N N . GLY A 1 104 ? -3.050 -7.089 -15.457 1.00 97.31 104 GLY A N 1
ATOM 780 C CA . GLY A 1 104 ? -2.455 -6.213 -16.464 1.00 97.31 104 GLY A CA 1
ATOM 781 C C . GLY A 1 104 ? -1.581 -5.093 -15.883 1.00 97.31 104 GLY A C 1
ATOM 782 O O . GLY A 1 104 ? -1.574 -4.809 -14.689 1.00 97.31 104 GLY A O 1
ATOM 783 N N . TRP A 1 105 ? -0.838 -4.410 -16.760 1.00 97.00 105 TRP A N 1
ATOM 784 C CA . TRP A 1 105 ? 0.205 -3.433 -16.394 1.00 97.00 105 TRP A CA 1
ATOM 785 C C . TRP A 1 105 ? -0.285 -1.984 -16.248 1.00 97.00 105 TRP A C 1
ATOM 787 O O . TRP A 1 105 ? 0.486 -1.042 -16.445 1.00 97.00 105 TRP A O 1
ATOM 797 N N . SER A 1 106 ? -1.567 -1.795 -15.929 1.00 95.62 106 SER A N 1
ATOM 798 C CA . SER A 1 106 ? -2.117 -0.471 -15.622 1.00 95.62 106 SER A CA 1
ATOM 799 C C . SER A 1 106 ? -1.578 0.026 -14.283 1.00 95.62 106 SER A C 1
ATOM 801 O O . SER A 1 106 ? -1.537 -0.727 -13.313 1.00 95.62 106 SER A O 1
ATOM 803 N N . LEU A 1 107 ? -1.238 1.315 -14.193 1.00 95.19 107 LEU A N 1
ATOM 804 C CA . LEU A 1 107 ? -0.772 1.934 -12.944 1.00 95.19 107 LEU A CA 1
ATOM 805 C C . LEU A 1 107 ? -1.845 1.973 -11.849 1.00 95.19 107 LEU A C 1
ATOM 807 O O . LEU A 1 107 ? -1.522 2.146 -10.680 1.00 95.19 107 LEU A O 1
ATOM 811 N N . HIS A 1 108 ? -3.112 1.760 -12.201 1.00 95.19 108 HIS A N 1
ATOM 812 C CA . HIS A 1 108 ? -4.196 1.677 -11.226 1.00 95.19 108 HIS A CA 1
ATOM 813 C C . HIS A 1 108 ? -4.140 0.382 -10.406 1.00 95.19 108 HIS A C 1
ATOM 815 O O . HIS A 1 108 ? -4.517 0.392 -9.239 1.00 95.19 108 HIS A O 1
ATOM 821 N N . VAL A 1 109 ? -3.633 -0.717 -10.977 1.00 95.62 109 VAL A N 1
ATOM 822 C CA . VAL A 1 109 ? -3.527 -2.016 -10.291 1.00 95.62 109 VAL A CA 1
ATOM 823 C C . VAL A 1 109 ? -2.694 -1.923 -9.002 1.00 95.62 109 VAL A C 1
ATOM 825 O O . VAL A 1 109 ? -3.224 -2.256 -7.940 1.00 95.62 109 VAL A O 1
ATOM 828 N N . PRO A 1 110 ? -1.434 -1.440 -9.026 1.00 95.19 110 PRO A N 1
ATOM 829 C CA . PRO A 1 110 ? -0.648 -1.301 -7.803 1.00 95.19 110 PRO A CA 1
ATOM 830 C C . PRO A 1 110 ? -1.239 -0.287 -6.821 1.00 95.19 110 PRO A C 1
ATOM 832 O O . PRO A 1 110 ? -1.131 -0.478 -5.614 1.00 95.19 110 PRO A O 1
ATOM 835 N N . LEU A 1 111 ? -1.901 0.768 -7.305 1.00 94.69 111 LEU A N 1
ATOM 836 C CA . LEU A 1 111 ? -2.535 1.756 -6.431 1.00 94.69 111 LEU A CA 1
ATOM 837 C C . LEU A 1 111 ? -3.709 1.155 -5.653 1.00 94.69 111 LEU A C 1
ATOM 839 O O . LEU A 1 111 ? -3.800 1.348 -4.444 1.00 94.69 111 LEU A O 1
ATOM 843 N N . VAL A 1 112 ? -4.565 0.372 -6.314 1.00 95.44 112 VAL A N 1
ATOM 844 C CA . VAL A 1 112 ? -5.652 -0.359 -5.646 1.00 95.44 112 VAL A CA 1
ATOM 845 C C . VAL A 1 112 ? -5.093 -1.367 -4.641 1.00 95.44 112 VAL A C 1
ATOM 847 O O . VAL A 1 112 ? -5.606 -1.466 -3.527 1.00 95.44 112 VAL A O 1
ATOM 850 N N . ALA A 1 113 ? -4.014 -2.074 -4.991 1.00 95.56 113 ALA A N 1
ATOM 851 C CA . ALA A 1 113 ? -3.354 -2.998 -4.072 1.00 95.56 113 ALA A CA 1
ATOM 852 C C . ALA A 1 113 ? -2.786 -2.287 -2.829 1.00 95.56 113 ALA A C 1
ATOM 854 O O . ALA A 1 113 ? -2.945 -2.790 -1.718 1.00 95.56 113 ALA A O 1
ATOM 855 N N . ASN A 1 114 ? -2.199 -1.098 -2.992 1.00 94.38 114 ASN A N 1
ATOM 856 C CA . ASN A 1 114 ? -1.714 -0.287 -1.874 1.00 94.38 114 ASN A CA 1
ATOM 857 C C . ASN A 1 114 ? -2.860 0.199 -0.981 1.00 94.38 114 ASN A C 1
ATOM 859 O O . ASN A 1 114 ? -2.751 0.107 0.236 1.00 94.38 114 ASN A O 1
ATOM 863 N N . ILE A 1 115 ? -3.990 0.624 -1.558 1.00 94.38 115 ILE A N 1
ATOM 864 C CA . ILE A 1 115 ? -5.188 0.968 -0.775 1.00 94.38 115 ILE A CA 1
ATOM 865 C C . ILE A 1 115 ? -5.661 -0.247 0.036 1.00 94.38 115 ILE A C 1
ATOM 867 O O . ILE A 1 115 ? -5.977 -0.114 1.214 1.00 94.38 115 ILE A O 1
ATOM 871 N N . ALA A 1 116 ? -5.683 -1.442 -0.557 1.00 94.38 116 ALA A N 1
ATOM 872 C CA . ALA A 1 116 ? -6.059 -2.654 0.166 1.00 94.38 116 ALA A CA 1
ATOM 873 C C . ALA A 1 116 ? -5.084 -2.969 1.319 1.00 94.38 116 ALA A C 1
ATOM 875 O O . ALA A 1 116 ? -5.527 -3.280 2.425 1.00 94.38 116 ALA A O 1
ATOM 876 N N . ALA A 1 117 ? -3.773 -2.849 1.089 1.00 95.12 117 ALA A N 1
ATOM 877 C CA . ALA A 1 117 ? -2.750 -3.060 2.113 1.00 95.12 117 ALA A CA 1
ATOM 878 C C . ALA A 1 117 ? -2.843 -2.036 3.260 1.00 95.12 117 ALA A C 1
ATOM 880 O O . ALA A 1 117 ? -2.734 -2.411 4.431 1.00 95.12 117 ALA A O 1
ATOM 881 N N . ASP A 1 118 ? -3.116 -0.770 2.943 1.00 93.25 118 ASP A N 1
ATOM 882 C CA . ASP A 1 118 ? -3.381 0.288 3.920 1.00 93.25 118 ASP A CA 1
ATOM 883 C C . ASP A 1 118 ? -4.578 -0.062 4.808 1.00 93.25 118 ASP A C 1
ATOM 885 O O . ASP A 1 118 ? -4.496 0.055 6.027 1.00 93.25 118 ASP A O 1
ATOM 889 N N . LEU A 1 119 ? -5.685 -0.531 4.222 1.00 92.31 119 LEU A N 1
ATOM 890 C CA . LEU A 1 119 ? -6.893 -0.888 4.975 1.00 92.31 119 LEU A CA 1
ATOM 891 C C . LEU A 1 119 ? -6.661 -2.080 5.904 1.00 92.31 119 LEU A C 1
ATOM 893 O O . LEU A 1 119 ? -7.135 -2.085 7.042 1.00 92.31 119 LEU A O 1
ATOM 897 N N . VAL A 1 120 ? -5.905 -3.079 5.442 1.00 94.31 120 VAL A N 1
ATOM 898 C CA . VAL A 1 120 ? -5.481 -4.205 6.284 1.00 94.31 120 VAL A CA 1
ATOM 899 C C . VAL A 1 120 ? -4.611 -3.699 7.433 1.00 94.31 120 VAL A C 1
ATOM 901 O O . VAL A 1 120 ? -4.856 -4.053 8.584 1.00 94.31 120 VAL A O 1
ATOM 904 N N . THR A 1 121 ? -3.652 -2.818 7.149 1.00 93.88 121 THR A N 1
ATOM 905 C CA . THR A 1 121 ? -2.784 -2.211 8.167 1.00 93.88 121 THR A CA 1
ATOM 906 C C . THR A 1 121 ? -3.600 -1.427 9.191 1.00 93.88 121 THR A C 1
ATOM 908 O O . THR A 1 121 ? -3.431 -1.614 10.394 1.00 93.88 121 THR A O 1
ATOM 911 N N . GLN A 1 122 ? -4.545 -0.613 8.729 1.00 92.19 122 GLN A N 1
ATOM 912 C CA . GLN A 1 122 ? -5.455 0.163 9.560 1.00 92.19 122 GLN A CA 1
ATOM 913 C C . GLN A 1 122 ? -6.289 -0.745 10.484 1.00 92.19 122 GLN A C 1
ATOM 915 O O . GLN A 1 122 ? -6.428 -0.456 11.677 1.00 92.19 122 GLN A O 1
ATOM 920 N N . ALA A 1 123 ? -6.786 -1.876 9.972 1.00 91.00 123 ALA A N 1
ATOM 921 C CA . ALA A 1 123 ? -7.514 -2.868 10.763 1.00 91.00 123 ALA A CA 1
ATOM 922 C C . ALA A 1 123 ? -6.614 -3.563 11.794 1.00 91.00 123 ALA A C 1
ATOM 924 O O . ALA A 1 123 ? -7.004 -3.713 12.951 1.00 91.00 123 ALA A O 1
ATOM 925 N N . CYS A 1 124 ? -5.391 -3.940 11.418 1.00 92.31 124 CYS A N 1
ATOM 926 C CA . CYS A 1 124 ? -4.419 -4.511 12.348 1.00 92.31 124 CYS A CA 1
ATOM 927 C C . CYS A 1 124 ? -4.066 -3.530 13.474 1.00 92.31 124 CYS A C 1
ATOM 929 O O . CYS A 1 124 ? -4.057 -3.926 14.638 1.00 92.31 124 CYS A O 1
ATOM 931 N N . LEU A 1 125 ? -3.839 -2.252 13.156 1.00 91.94 125 LEU A N 1
ATOM 932 C CA . LEU A 1 125 ? -3.566 -1.212 14.149 1.00 91.94 125 LEU A CA 1
ATOM 933 C C . LEU A 1 125 ? -4.744 -1.008 15.103 1.00 91.94 125 LEU A C 1
ATOM 935 O O . LEU A 1 125 ? -4.524 -0.888 16.307 1.00 91.94 125 LEU A O 1
ATOM 939 N N . LEU A 1 126 ? -5.983 -1.041 14.599 1.00 89.06 126 LEU A N 1
ATOM 940 C CA . LEU A 1 126 ? -7.178 -1.003 15.444 1.00 89.06 126 LEU A CA 1
ATOM 941 C C . LEU A 1 126 ? -7.175 -2.164 16.446 1.00 89.06 126 LEU A C 1
ATOM 943 O O . LEU A 1 126 ? -7.356 -1.947 17.642 1.00 89.06 126 LEU A O 1
ATOM 947 N N . LEU A 1 127 ? -6.944 -3.390 15.972 1.00 88.81 127 LEU A N 1
ATOM 948 C CA . LEU A 1 127 ? -6.936 -4.586 16.817 1.00 88.81 127 LEU A CA 1
ATOM 949 C C . LEU A 1 127 ? -5.816 -4.548 17.863 1.00 88.81 127 LEU A C 1
ATOM 951 O O . LEU A 1 127 ? -6.051 -4.883 19.024 1.00 88.81 127 LEU A O 1
ATOM 955 N N . ILE A 1 128 ? -4.617 -4.105 17.477 1.00 90.88 128 ILE A N 1
ATOM 956 C CA . ILE A 1 128 ? -3.481 -3.945 18.393 1.00 90.88 128 ILE A CA 1
ATOM 957 C C . ILE A 1 128 ? -3.802 -2.889 19.453 1.00 90.88 128 ILE A C 1
ATOM 959 O O . ILE A 1 128 ? -3.589 -3.123 20.643 1.00 90.88 128 ILE A O 1
ATOM 963 N N . ALA A 1 129 ? -4.353 -1.746 19.045 1.00 89.62 129 ALA A N 1
ATOM 964 C CA . ALA A 1 129 ? -4.673 -0.664 19.962 1.00 89.62 129 ALA A CA 1
ATOM 965 C C . ALA A 1 129 ? -5.781 -1.054 20.950 1.00 89.62 129 ALA A C 1
ATOM 967 O O . ALA A 1 129 ? -5.641 -0.797 22.145 1.00 89.62 129 ALA A O 1
ATOM 968 N N . LEU A 1 130 ? -6.819 -1.758 20.484 1.00 86.69 130 LEU A N 1
ATOM 969 C CA . LEU A 1 130 ? -7.844 -2.349 21.349 1.00 86.69 130 LEU A CA 1
ATOM 970 C C . LEU A 1 130 ? -7.223 -3.307 22.365 1.00 86.69 130 LEU A C 1
ATOM 972 O O . LEU A 1 130 ? -7.529 -3.232 23.551 1.00 86.69 130 LEU A O 1
ATOM 976 N N . ARG A 1 131 ? -6.321 -4.184 21.908 1.00 86.62 131 ARG A N 1
ATOM 977 C CA . ARG A 1 131 ? -5.723 -5.221 22.752 1.00 86.62 131 ARG A CA 1
ATOM 978 C C . ARG A 1 131 ? -4.818 -4.662 23.848 1.00 86.62 131 ARG A C 1
ATOM 980 O O . ARG A 1 131 ? -4.770 -5.258 24.925 1.00 86.62 131 ARG A O 1
ATOM 987 N N . LEU A 1 132 ? -4.072 -3.597 23.553 1.00 90.31 132 LEU A N 1
ATOM 988 C CA . LEU A 1 132 ? -3.009 -3.080 24.421 1.00 90.31 132 LEU A CA 1
ATOM 989 C C . LEU A 1 132 ? -3.413 -1.845 25.230 1.00 90.31 132 LEU A C 1
ATOM 991 O O . LEU A 1 132 ? -2.953 -1.686 26.357 1.00 90.31 132 LEU A O 1
ATOM 995 N N . PHE A 1 133 ? -4.248 -0.971 24.668 1.00 89.06 133 PHE A N 1
ATOM 996 C CA . PHE A 1 133 ? -4.497 0.367 25.217 1.00 89.06 133 PHE A CA 1
ATOM 997 C C . PHE A 1 133 ? -5.981 0.664 25.451 1.00 89.06 133 PHE A C 1
ATOM 999 O O . PHE A 1 133 ? -6.325 1.745 25.932 1.00 89.06 133 PHE A O 1
ATOM 1006 N N . GLY A 1 134 ? -6.861 -0.279 25.112 1.00 84.06 134 GLY A N 1
ATOM 1007 C CA . GLY A 1 134 ? -8.298 -0.102 25.207 1.00 84.06 134 GLY A CA 1
ATOM 1008 C C . GLY A 1 134 ? -8.853 0.854 24.151 1.00 84.06 134 GLY A C 1
ATOM 1009 O O . GLY A 1 134 ? -8.191 1.280 23.201 1.00 84.06 134 GLY A O 1
ATOM 1010 N N . ILE A 1 135 ? -10.135 1.170 24.303 1.00 82.00 135 ILE A N 1
ATOM 1011 C CA . ILE A 1 135 ? -10.930 1.647 23.175 1.00 82.00 135 ILE A CA 1
ATOM 1012 C C . ILE A 1 135 ? -10.723 3.117 22.798 1.00 82.00 135 ILE A C 1
ATOM 1014 O O . ILE A 1 135 ? -10.847 3.468 21.628 1.00 82.00 135 ILE A O 1
ATOM 1018 N N . GLY A 1 136 ? -10.360 3.970 23.762 1.00 79.38 136 GLY A N 1
ATOM 1019 C CA . GLY A 1 136 ? -10.077 5.386 23.498 1.00 79.38 136 GLY A CA 1
ATOM 1020 C C . GLY A 1 136 ? -8.864 5.564 22.582 1.00 79.38 136 GLY A C 1
ATOM 1021 O O . GLY A 1 136 ? -8.940 6.255 21.569 1.00 79.38 136 GLY A O 1
ATOM 1022 N N . SER A 1 137 ? -7.776 4.855 22.885 1.00 82.75 137 SER A N 1
ATOM 1023 C CA . SER A 1 137 ? -6.553 4.844 22.076 1.00 82.75 137 SER A CA 1
ATOM 1024 C C . SER A 1 137 ? -6.773 4.203 20.706 1.00 82.75 137 SER A C 1
ATOM 1026 O O . SER A 1 137 ? -6.202 4.647 19.715 1.00 82.75 137 SER A O 1
ATOM 1028 N N . ALA A 1 138 ? -7.643 3.191 20.628 1.00 81.56 138 ALA A N 1
ATOM 1029 C CA . ALA A 1 138 ? -7.968 2.522 19.374 1.00 81.56 138 ALA A CA 1
ATOM 1030 C C . ALA A 1 138 ? -8.633 3.440 18.344 1.00 81.56 138 ALA A C 1
ATOM 1032 O O . ALA A 1 138 ? -8.358 3.300 17.159 1.00 81.56 138 ALA A O 1
ATOM 1033 N N . VAL A 1 139 ? -9.459 4.395 18.778 1.00 81.38 139 VAL A N 1
ATOM 1034 C CA . VAL A 1 139 ? -10.033 5.411 17.879 1.00 81.38 139 VAL A CA 1
ATOM 1035 C C . VAL A 1 139 ? -8.996 6.456 17.496 1.00 81.38 139 VAL A C 1
ATOM 1037 O O . VAL A 1 139 ? -8.939 6.850 16.337 1.00 81.38 139 VAL A O 1
ATOM 1040 N N . ALA A 1 140 ? -8.167 6.888 18.448 1.00 81.38 140 ALA A N 1
ATOM 1041 C CA . ALA A 1 140 ? -7.169 7.929 18.214 1.00 81.38 140 ALA A CA 1
ATOM 1042 C C . ALA A 1 140 ? -6.148 7.545 17.130 1.00 81.38 140 ALA A C 1
ATOM 1044 O O . ALA A 1 140 ? -5.722 8.402 16.374 1.00 81.38 140 ALA A O 1
ATOM 1045 N N . VAL A 1 141 ? -5.794 6.261 17.018 1.00 82.81 141 VAL A N 1
ATOM 1046 C CA . VAL A 1 141 ? -4.853 5.750 15.999 1.00 82.81 141 VAL A CA 1
ATOM 1047 C C . VAL A 1 141 ? -5.464 5.708 14.585 1.00 82.81 141 VAL A C 1
ATOM 1049 O O . VAL A 1 141 ? -4.760 5.455 13.613 1.00 82.81 141 VAL A O 1
ATOM 1052 N N . GLN A 1 142 ? -6.775 5.919 14.451 1.00 79.75 142 GLN A N 1
ATOM 1053 C CA . GLN A 1 142 ? -7.492 5.828 13.174 1.00 79.75 142 GLN A CA 1
ATOM 1054 C C . GLN A 1 142 ? -7.695 7.189 12.494 1.00 79.75 142 GLN A C 1
ATOM 1056 O O . GLN A 1 142 ? -8.082 7.215 11.325 1.00 79.75 142 GLN A O 1
ATOM 1061 N N . VAL A 1 143 ? -7.474 8.288 13.223 1.00 68.81 143 VAL A N 1
ATOM 1062 C CA . VAL A 1 143 ? -7.563 9.676 12.740 1.00 68.81 143 VAL A CA 1
ATOM 1063 C C . VAL A 1 143 ? -6.179 10.152 12.326 1.00 68.81 143 VAL A C 1
ATOM 1065 O O . VAL A 1 143 ? -6.086 10.752 11.235 1.00 68.81 143 VAL A O 1
#